Protein AF-A0A7C3Q2L7-F1 (afdb_monomer_lite)

pLDDT: mean 79.67, std 14.09, range [39.69, 94.69]

Secondary structure (DSSP, 8-state):
--HHHHHHHHHHHHHHHHHHHHHHHHHHHHHHHHHH--SSSS---TT-EEEEEEEGGG---HHHHGGGGGSTTEEEEEE-SSEEEEEE-TT--HHHHHHHHHHHH-----GGGSEEEEE--TT--

Radius of gyration: 22.54 Å; chains: 1; bounding box: 48×25×67 Å

Structure (mmCIF, N/CA/C/O backbone):
data_AF-A0A7C3Q2L7-F1
#
_entry.id   AF-A0A7C3Q2L7-F1
#
loop_
_atom_site.group_PDB
_atom_site.id
_atom_site.type_symbol
_atom_site.label_atom_id
_atom_site.label_alt_id
_atom_site.label_comp_id
_atom_site.label_asym_id
_atom_site.label_entity_id
_atom_site.label_seq_id
_atom_site.pdbx_PDB_ins_code
_atom_site.Cartn_x
_atom_site.Cartn_y
_atom_site.Cartn_z
_atom_site.occupancy
_atom_site.B_iso_or_equiv
_atom_site.auth_seq_id
_atom_site.auth_comp_id
_atom_site.auth_asym_id
_atom_site.auth_atom_id
_atom_site.pdbx_PDB_model_num
ATOM 1 N N . MET A 1 1 ? 32.842 5.913 -45.757 1.00 57.34 1 MET A N 1
ATOM 2 C CA . MET A 1 1 ? 31.372 5.914 -45.888 1.00 57.34 1 MET A CA 1
ATOM 3 C C . MET A 1 1 ? 30.868 6.771 -44.752 1.00 57.34 1 MET A C 1
ATOM 5 O O . MET A 1 1 ? 31.037 6.379 -43.604 1.00 57.34 1 MET A O 1
ATOM 9 N N . ASP A 1 2 ? 30.418 7.980 -45.066 1.00 71.44 2 ASP A N 1
ATOM 10 C CA . ASP A 1 2 ? 30.189 9.006 -44.052 1.00 71.44 2 ASP A CA 1
ATOM 11 C C . ASP A 1 2 ? 28.981 8.664 -43.181 1.00 71.44 2 ASP A C 1
ATOM 13 O O . ASP A 1 2 ? 27.977 8.131 -43.659 1.00 71.44 2 ASP A O 1
ATOM 17 N N . LEU A 1 3 ? 29.088 8.984 -41.891 1.00 67.38 3 LEU A N 1
ATOM 18 C CA . LEU A 1 3 ? 28.059 8.758 -40.869 1.00 67.38 3 LEU A CA 1
ATOM 19 C C . LEU A 1 3 ? 26.690 9.316 -41.297 1.00 67.38 3 LEU A C 1
ATOM 21 O O . LEU A 1 3 ? 25.657 8.698 -41.052 1.00 67.38 3 LEU A O 1
ATOM 25 N N . ILE A 1 4 ? 26.708 10.437 -42.019 1.00 72.81 4 ILE A N 1
ATOM 26 C CA . ILE A 1 4 ? 25.534 11.103 -42.592 1.00 72.81 4 ILE A CA 1
ATOM 27 C C . ILE A 1 4 ? 24.838 10.207 -43.627 1.00 72.81 4 ILE A C 1
ATOM 29 O O . ILE A 1 4 ? 23.626 10.026 -43.565 1.00 72.81 4 ILE A O 1
ATOM 33 N N . GLY A 1 5 ? 25.597 9.560 -44.515 1.00 71.19 5 GLY A N 1
ATOM 34 C CA . GLY A 1 5 ? 25.039 8.665 -45.535 1.00 71.19 5 GLY A CA 1
ATOM 35 C C . GLY A 1 5 ? 24.477 7.361 -44.957 1.00 71.19 5 GLY A C 1
ATOM 36 O O . GLY A 1 5 ? 23.540 6.785 -45.508 1.00 71.19 5 GLY A O 1
ATOM 37 N N . ILE A 1 6 ? 25.010 6.898 -43.820 1.00 70.25 6 ILE A N 1
ATOM 38 C CA . ILE A 1 6 ? 24.431 5.774 -43.068 1.00 70.25 6 ILE A CA 1
ATOM 39 C C . ILE A 1 6 ? 23.124 6.218 -42.402 1.00 70.25 6 ILE A C 1
ATOM 41 O O . ILE A 1 6 ? 22.120 5.511 -42.498 1.00 70.25 6 ILE A O 1
ATOM 45 N N . MET A 1 7 ? 23.108 7.399 -41.778 1.00 71.44 7 MET A N 1
ATOM 46 C CA . MET A 1 7 ? 21.902 7.939 -41.154 1.00 71.44 7 MET A CA 1
ATOM 47 C C . MET A 1 7 ? 20.780 8.171 -42.164 1.00 71.44 7 MET A C 1
ATOM 49 O O . MET A 1 7 ? 19.674 7.723 -41.903 1.00 71.44 7 MET A O 1
ATOM 53 N N . GLU A 1 8 ? 21.031 8.771 -43.328 1.00 74.75 8 GLU A N 1
ATOM 54 C CA . GLU A 1 8 ? 19.992 8.961 -44.354 1.00 74.75 8 GLU A CA 1
ATOM 55 C C . GLU A 1 8 ? 19.426 7.633 -44.865 1.00 74.75 8 GLU A C 1
ATOM 57 O O . GLU A 1 8 ? 18.210 7.473 -44.986 1.00 74.75 8 GLU A O 1
ATOM 62 N N . LYS A 1 9 ? 20.294 6.640 -45.102 1.00 78.44 9 LYS A N 1
ATOM 63 C CA . LYS A 1 9 ? 19.875 5.323 -45.597 1.00 78.44 9 LYS A CA 1
ATOM 64 C C . LYS A 1 9 ? 19.003 4.568 -44.592 1.00 78.44 9 LYS A C 1
ATOM 66 O O . LYS A 1 9 ? 18.106 3.829 -45.002 1.00 78.44 9 LYS A O 1
ATOM 71 N N . TYR A 1 10 ? 19.252 4.746 -43.292 1.00 83.12 10 TYR A N 1
ATOM 72 C CA . TYR A 1 10 ? 18.543 4.025 -42.234 1.00 83.12 10 TYR A CA 1
ATOM 73 C C . TYR A 1 10 ? 17.573 4.877 -41.403 1.00 83.12 10 TYR A C 1
ATOM 75 O O . TYR A 1 10 ? 16.885 4.332 -40.540 1.00 83.12 10 TYR A O 1
ATOM 83 N N . ALA A 1 11 ? 17.436 6.174 -41.697 1.00 81.19 11 ALA A N 1
ATOM 84 C CA . ALA A 1 11 ? 16.602 7.120 -40.949 1.00 81.19 11 ALA A CA 1
ATOM 85 C C . ALA A 1 11 ? 15.161 6.628 -40.808 1.00 81.19 11 ALA A C 1
ATOM 87 O O . ALA A 1 11 ? 14.594 6.653 -39.717 1.00 81.19 11 ALA A O 1
ATOM 88 N N . LYS A 1 12 ? 14.587 6.103 -41.897 1.00 81.94 12 LYS A N 1
ATOM 89 C CA . LYS A 1 12 ? 13.231 5.544 -41.888 1.00 81.94 12 LYS A CA 1
ATOM 90 C C . LYS A 1 12 ? 13.100 4.394 -40.886 1.00 81.94 12 LYS A C 1
ATOM 92 O O . LYS A 1 12 ? 12.157 4.381 -40.105 1.00 81.94 12 LYS A O 1
ATOM 97 N N . TYR A 1 13 ? 14.060 3.469 -40.871 1.00 86.06 13 TYR A N 1
ATOM 98 C CA . TYR A 1 13 ? 14.057 2.336 -39.943 1.00 86.06 13 TYR A CA 1
ATOM 99 C C . TYR A 1 13 ? 14.247 2.788 -38.495 1.00 86.06 13 TYR A C 1
ATOM 101 O O . TYR A 1 13 ? 13.588 2.256 -37.608 1.00 86.06 13 TYR A O 1
ATOM 109 N N . PHE A 1 14 ? 15.082 3.802 -38.257 1.00 84.00 14 PHE A N 1
ATOM 110 C CA . PHE A 1 14 ? 15.280 4.370 -36.925 1.00 84.00 14 PHE A CA 1
ATOM 111 C C . PHE A 1 14 ? 14.001 5.025 -36.387 1.00 84.00 14 PHE A C 1
ATOM 113 O O . PHE A 1 14 ? 13.609 4.782 -35.247 1.00 84.00 14 PHE A O 1
ATOM 120 N N . VAL A 1 15 ? 13.298 5.803 -37.213 1.00 86.75 15 VAL A N 1
ATOM 121 C CA . VAL A 1 15 ? 12.011 6.406 -36.836 1.00 86.75 15 VAL A CA 1
ATOM 122 C C . VAL A 1 15 ? 10.963 5.325 -36.568 1.00 86.75 15 VAL A C 1
ATOM 124 O O . VAL A 1 15 ? 10.305 5.354 -35.530 1.00 86.75 15 VAL A O 1
ATOM 127 N N . THR A 1 16 ? 10.845 4.329 -37.451 1.00 87.88 16 THR A N 1
ATOM 128 C CA . THR A 1 16 ? 9.913 3.209 -37.256 1.00 87.88 16 THR A CA 1
ATOM 129 C C . THR A 1 16 ? 10.219 2.427 -35.980 1.00 87.88 16 THR A C 1
ATOM 131 O O . THR A 1 16 ? 9.296 2.100 -35.239 1.00 87.88 16 THR A O 1
ATOM 134 N N . PHE A 1 17 ? 11.494 2.178 -35.676 1.00 88.69 17 PHE A N 1
ATOM 135 C CA . PHE A 1 17 ? 11.908 1.512 -34.444 1.00 88.69 17 PHE A CA 1
ATOM 136 C C . PHE A 1 17 ? 11.465 2.284 -33.196 1.00 88.69 17 PHE A C 1
ATOM 138 O O . PHE A 1 17 ? 10.875 1.692 -32.296 1.00 88.69 17 PHE A O 1
ATOM 145 N N . ASN A 1 18 ? 11.665 3.606 -33.164 1.00 88.12 18 ASN A N 1
ATOM 146 C CA . ASN A 1 18 ? 11.238 4.437 -32.035 1.00 88.12 18 ASN A CA 1
ATOM 147 C C . ASN A 1 18 ? 9.711 4.443 -31.855 1.00 88.12 18 ASN A C 1
ATOM 149 O O . ASN A 1 18 ? 9.231 4.353 -30.727 1.00 88.12 18 ASN A O 1
ATOM 153 N N . ILE A 1 19 ? 8.944 4.485 -32.951 1.00 92.31 19 ILE A N 1
ATOM 154 C CA . ILE A 1 19 ? 7.475 4.399 -32.901 1.00 92.31 19 ILE A CA 1
ATOM 155 C C . ILE A 1 19 ? 7.032 3.050 -32.323 1.00 92.31 19 ILE A C 1
ATOM 157 O O . ILE A 1 19 ? 6.173 3.010 -31.444 1.00 92.31 19 ILE A O 1
ATOM 161 N N . ILE A 1 20 ? 7.633 1.948 -32.784 1.00 93.81 20 ILE A N 1
ATOM 162 C CA . ILE A 1 20 ? 7.342 0.603 -32.268 1.00 93.81 20 ILE A CA 1
ATOM 163 C C . ILE A 1 20 ? 7.664 0.527 -30.774 1.00 93.81 20 ILE A C 1
ATOM 165 O O . ILE A 1 20 ? 6.852 0.018 -30.003 1.00 93.81 20 ILE A O 1
ATOM 169 N N . LEU A 1 21 ? 8.809 1.073 -30.353 1.00 93.62 21 LEU A N 1
ATOM 170 C CA . LEU A 1 21 ? 9.197 1.110 -28.946 1.00 93.62 21 LEU A CA 1
ATOM 171 C C . LEU A 1 21 ? 8.148 1.853 -28.106 1.00 93.62 21 LEU A C 1
ATOM 173 O O . LEU A 1 21 ? 7.693 1.329 -27.092 1.00 93.62 21 LEU A O 1
ATOM 177 N N . MET A 1 22 ? 7.708 3.031 -28.566 1.00 94.12 22 MET A N 1
ATOM 178 C CA . MET A 1 22 ? 6.652 3.810 -27.910 1.00 94.12 22 MET A CA 1
ATOM 179 C C . MET A 1 22 ? 5.363 3.000 -27.755 1.00 94.12 22 MET A C 1
ATOM 181 O O . MET A 1 22 ? 4.798 2.955 -26.667 1.00 94.12 22 MET A O 1
ATOM 185 N N . LEU A 1 23 ? 4.922 2.319 -28.816 1.00 94.69 23 LEU A N 1
ATOM 186 C CA . LEU A 1 23 ? 3.706 1.504 -28.787 1.00 94.69 23 LEU A CA 1
ATOM 187 C C . LEU A 1 23 ? 3.805 0.346 -27.789 1.00 94.69 23 LEU A C 1
ATOM 189 O O . LEU A 1 23 ? 2.831 0.071 -27.086 1.00 94.69 23 LEU A O 1
ATOM 193 N N . ILE A 1 24 ? 4.966 -0.309 -27.692 1.00 92.38 24 ILE A N 1
ATOM 194 C CA . ILE A 1 24 ? 5.207 -1.381 -26.716 1.00 92.38 24 ILE A CA 1
ATOM 195 C C . ILE A 1 24 ? 5.109 -0.828 -25.292 1.00 92.38 24 ILE A C 1
ATOM 197 O O . ILE A 1 24 ? 4.373 -1.384 -24.475 1.00 92.38 24 ILE A O 1
ATOM 201 N N . PHE A 1 25 ? 5.784 0.288 -25.004 1.00 86.94 25 PHE A N 1
ATOM 202 C CA . PHE A 1 25 ? 5.731 0.921 -23.685 1.00 86.94 25 PHE A CA 1
ATOM 203 C C . PHE A 1 25 ? 4.312 1.365 -23.317 1.00 86.94 25 PHE A C 1
ATOM 205 O O . PHE A 1 25 ? 3.833 1.040 -22.232 1.00 86.94 25 PHE A O 1
ATOM 212 N N . SER A 1 26 ? 3.597 2.040 -24.219 1.00 87.81 26 SER A N 1
ATOM 213 C CA . SER A 1 26 ? 2.210 2.449 -23.976 1.00 87.81 26 SER A CA 1
ATOM 214 C C . SER A 1 26 ? 1.288 1.251 -23.746 1.00 87.81 26 SER A C 1
ATOM 216 O O . SER A 1 26 ? 0.469 1.278 -22.831 1.00 87.81 26 SER A O 1
ATOM 218 N N . SER A 1 27 ? 1.445 0.176 -24.523 1.00 86.56 27 SER A N 1
ATOM 219 C CA . SER A 1 27 ? 0.645 -1.045 -24.360 1.00 86.56 27 SER A CA 1
ATOM 220 C C . SER A 1 27 ? 0.920 -1.728 -23.024 1.00 86.56 27 SER A C 1
ATOM 222 O O . SER A 1 27 ? -0.016 -2.169 -22.362 1.00 86.56 27 SER A O 1
ATOM 224 N N . PHE A 1 28 ? 2.182 -1.773 -22.590 1.00 84.69 28 PHE A N 1
ATOM 225 C CA . PHE A 1 28 ? 2.556 -2.290 -21.276 1.00 84.69 28 PHE A CA 1
ATOM 226 C C . PHE A 1 28 ? 1.921 -1.475 -20.144 1.00 84.69 28 PHE A C 1
ATOM 228 O O . PHE A 1 28 ? 1.354 -2.052 -19.217 1.00 84.69 28 PHE A O 1
ATOM 235 N N . LEU A 1 29 ? 1.946 -0.142 -20.245 1.00 78.75 29 LEU A N 1
ATOM 236 C CA . LEU A 1 29 ? 1.306 0.740 -19.267 1.00 78.75 29 LEU A CA 1
ATOM 237 C C . LEU A 1 29 ? -0.214 0.542 -19.219 1.00 78.75 29 LEU A C 1
ATOM 239 O O . LEU A 1 29 ? -0.784 0.451 -18.134 1.00 78.75 29 LEU A O 1
ATOM 243 N N . ILE A 1 30 ? -0.870 0.413 -20.377 1.00 81.94 30 ILE A N 1
ATOM 244 C CA . ILE A 1 30 ? -2.311 0.134 -20.458 1.00 81.94 30 ILE A CA 1
ATOM 245 C C . ILE A 1 30 ? -2.628 -1.242 -19.860 1.00 81.94 30 ILE A C 1
ATOM 247 O O . ILE A 1 30 ? -3.532 -1.352 -19.036 1.00 81.94 30 ILE A O 1
ATOM 251 N N . TYR A 1 31 ? -1.871 -2.281 -20.219 1.00 78.06 31 TYR A N 1
ATOM 252 C CA . TYR A 1 31 ? -2.022 -3.628 -19.663 1.00 78.06 31 TYR A CA 1
ATOM 253 C C . TYR A 1 31 ? -1.882 -3.624 -18.139 1.00 78.06 31 TYR A C 1
ATOM 255 O O . TYR A 1 31 ? -2.680 -4.244 -17.436 1.00 78.06 31 TYR A O 1
ATOM 263 N N . LYS A 1 32 ? -0.884 -2.905 -17.616 1.00 68.06 32 LYS A N 1
ATOM 264 C CA . LYS A 1 32 ? -0.685 -2.756 -16.174 1.00 68.06 32 LYS A CA 1
ATOM 265 C C . LYS A 1 32 ? -1.864 -2.039 -15.516 1.00 68.06 32 LYS A C 1
ATOM 267 O O . LYS A 1 32 ? -2.381 -2.548 -14.526 1.00 68.06 32 LY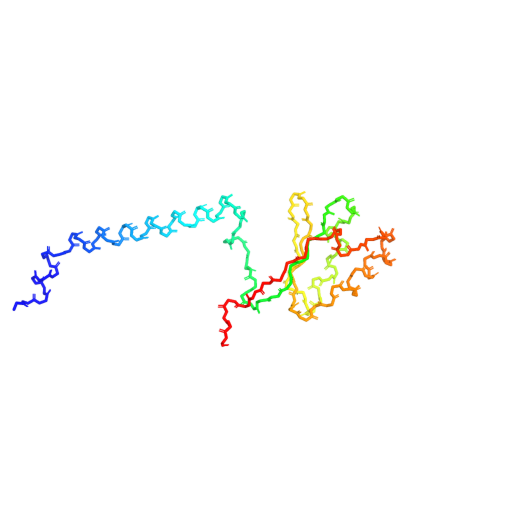S A O 1
ATOM 272 N N . LYS A 1 33 ? -2.343 -0.944 -16.114 1.00 63.53 33 LYS A N 1
ATOM 273 C CA . LYS A 1 33 ? -3.525 -0.205 -15.646 1.00 63.53 33 LYS A CA 1
ATOM 274 C C . LYS A 1 33 ? -4.778 -1.084 -15.592 1.00 63.53 33 LYS A C 1
ATOM 276 O O . LYS A 1 33 ? -5.500 -1.039 -14.606 1.00 63.53 33 LYS A O 1
ATOM 281 N N . VAL A 1 34 ? -5.030 -1.885 -16.628 1.00 70.88 34 VAL A N 1
ATOM 282 C CA . VAL A 1 34 ? -6.227 -2.738 -16.713 1.00 70.88 34 VAL A CA 1
ATOM 283 C C . VAL A 1 34 ? -6.171 -3.906 -15.725 1.00 70.88 34 VAL A C 1
ATOM 285 O O . VAL A 1 34 ? -7.174 -4.197 -15.087 1.00 70.88 34 VAL A O 1
ATOM 288 N N . ASN A 1 35 ? -5.021 -4.572 -15.581 1.00 58.81 35 ASN A N 1
ATOM 289 C CA . ASN A 1 35 ? -4.934 -5.799 -14.779 1.00 58.81 35 ASN A CA 1
ATOM 290 C C . ASN A 1 35 ? -4.670 -5.571 -13.292 1.00 58.81 35 ASN A C 1
ATOM 292 O O . ASN A 1 35 ? -5.105 -6.372 -12.474 1.00 58.81 35 ASN A O 1
ATOM 296 N N . TYR A 1 36 ? -3.925 -4.521 -12.946 1.00 52.22 36 TYR A N 1
ATOM 297 C CA . TYR A 1 36 ? -3.494 -4.268 -11.567 1.00 52.22 36 TYR A CA 1
ATOM 298 C C . TYR A 1 36 ? -4.114 -2.998 -10.981 1.00 52.22 36 TYR A C 1
ATOM 300 O O . TYR A 1 36 ? -3.794 -2.615 -9.863 1.00 52.22 36 TYR A O 1
ATOM 308 N N . GLY A 1 37 ? -4.990 -2.326 -11.730 1.00 46.19 37 GLY A N 1
ATOM 309 C CA . GLY A 1 37 ? -5.749 -1.178 -11.252 1.00 46.19 37 GLY A CA 1
ATOM 310 C C . GLY A 1 37 ? -4.971 0.129 -11.072 1.00 46.19 37 GLY A C 1
ATOM 311 O O . GLY A 1 37 ? -5.637 1.152 -11.014 1.00 46.19 37 GLY A O 1
ATOM 312 N N . TYR A 1 38 ? -3.627 0.178 -11.024 1.00 52.31 38 TYR A N 1
ATOM 313 C CA . TYR A 1 38 ? -2.908 1.429 -10.688 1.00 52.31 38 TYR A CA 1
ATOM 314 C C . TYR A 1 38 ? -1.456 1.550 -11.205 1.00 52.31 38 TYR A C 1
ATOM 316 O O . TYR A 1 38 ? -0.866 0.546 -11.601 1.00 52.31 38 TYR A O 1
ATOM 324 N N . ILE A 1 39 ? -0.920 2.799 -11.225 1.00 46.41 39 ILE A N 1
ATOM 325 C CA . ILE A 1 39 ? 0.413 3.240 -10.693 1.00 46.41 39 ILE A CA 1
ATOM 326 C C . ILE A 1 39 ? 0.734 4.742 -10.980 1.00 46.41 39 ILE A C 1
ATOM 328 O O . ILE A 1 39 ? 1.529 5.325 -10.258 1.00 46.41 39 ILE A O 1
ATOM 332 N N . PHE A 1 40 ? 0.122 5.437 -11.953 1.00 44.50 40 PHE A N 1
ATOM 333 C CA . PHE A 1 40 ? 0.511 6.841 -12.265 1.00 44.50 40 PHE A CA 1
ATOM 334 C C . PHE A 1 40 ? -0.231 7.958 -11.505 1.00 44.50 40 PHE A C 1
ATOM 336 O O . PHE A 1 40 ? 0.071 9.126 -11.732 1.00 44.50 40 PHE A O 1
ATOM 343 N N . GLU A 1 41 ? -1.196 7.646 -10.634 1.00 39.69 41 GLU A N 1
ATOM 344 C CA . GLU A 1 41 ? -2.017 8.686 -9.979 1.00 39.69 41 GLU A CA 1
ATOM 345 C C . GLU A 1 41 ? -1.667 8.985 -8.517 1.00 39.69 41 GLU A C 1
ATOM 347 O O . GLU A 1 41 ? -2.182 9.952 -7.961 1.00 39.69 41 GLU A O 1
ATOM 352 N N . LYS A 1 42 ? -0.764 8.230 -7.890 1.00 42.34 42 LYS A N 1
ATOM 353 C CA . LYS A 1 42 ? -0.160 8.636 -6.617 1.00 42.34 42 LYS A CA 1
ATOM 354 C C . LYS A 1 42 ? 1.122 7.847 -6.404 1.00 42.34 42 LYS A C 1
ATOM 356 O O . LYS A 1 42 ? 1.131 6.651 -6.682 1.00 42.34 42 LYS A O 1
ATOM 361 N N . ASP A 1 43 ? 2.173 8.537 -5.972 1.00 43.12 43 ASP A N 1
ATOM 362 C CA . ASP A 1 43 ? 3.497 7.982 -5.699 1.00 43.12 43 ASP A CA 1
ATOM 363 C C . ASP A 1 43 ? 3.383 6.727 -4.825 1.00 43.12 43 ASP A C 1
ATOM 365 O O . ASP A 1 43 ? 3.220 6.825 -3.611 1.00 43.12 43 ASP A O 1
ATOM 369 N N . VAL A 1 44 ? 3.466 5.542 -5.436 1.00 45.88 44 VAL A N 1
ATOM 370 C CA . VAL A 1 44 ? 3.843 4.341 -4.691 1.00 45.88 44 VAL A CA 1
ATOM 371 C C . VAL A 1 44 ? 5.236 4.647 -4.167 1.00 45.88 44 VAL A C 1
ATOM 373 O O . VAL A 1 44 ? 6.147 4.873 -4.969 1.00 45.88 44 VAL A O 1
ATOM 376 N N . SER A 1 45 ? 5.376 4.737 -2.844 1.00 51.97 45 SER A N 1
ATOM 377 C CA . SER A 1 45 ? 6.650 5.054 -2.207 1.00 51.97 45 SER A CA 1
ATOM 378 C C . SER A 1 45 ? 7.747 4.150 -2.778 1.00 51.97 45 SER A C 1
ATOM 380 O O . SER A 1 45 ? 7.729 2.930 -2.613 1.00 51.97 45 SER A O 1
ATOM 382 N N . LEU A 1 46 ? 8.709 4.760 -3.479 1.00 55.22 46 LEU A N 1
ATOM 383 C CA . LEU A 1 46 ? 9.867 4.082 -4.079 1.00 55.22 46 LEU A CA 1
ATOM 384 C C . LEU A 1 46 ? 10.802 3.481 -3.012 1.00 55.22 46 LEU A C 1
ATOM 386 O O . LEU A 1 46 ? 11.767 2.794 -3.355 1.00 55.22 46 LEU A O 1
ATOM 390 N N . GLU A 1 47 ? 10.518 3.758 -1.738 1.00 61.88 47 GLU A N 1
ATOM 391 C CA . GLU A 1 47 ? 11.295 3.367 -0.565 1.00 61.88 47 GLU A CA 1
ATOM 392 C C . GLU A 1 47 ? 11.057 1.915 -0.126 1.00 61.88 47 GLU A C 1
ATOM 394 O O . GLU A 1 47 ? 11.833 1.411 0.681 1.00 61.88 47 GLU A O 1
ATOM 399 N N . GLY A 1 48 ? 10.055 1.223 -0.684 1.00 69.69 48 GLY A N 1
ATOM 400 C CA . GLY A 1 48 ? 9.638 -0.096 -0.191 1.00 69.69 48 GLY A CA 1
ATOM 401 C C . GLY A 1 48 ? 8.784 0.016 1.074 1.00 69.69 48 GLY A C 1
ATOM 402 O O . GLY A 1 48 ? 8.666 1.096 1.655 1.00 69.69 48 GLY A O 1
ATOM 403 N N . GLY A 1 49 ? 8.137 -1.073 1.491 1.00 85.06 49 GLY A N 1
ATOM 404 C CA . GLY A 1 49 ? 7.321 -1.058 2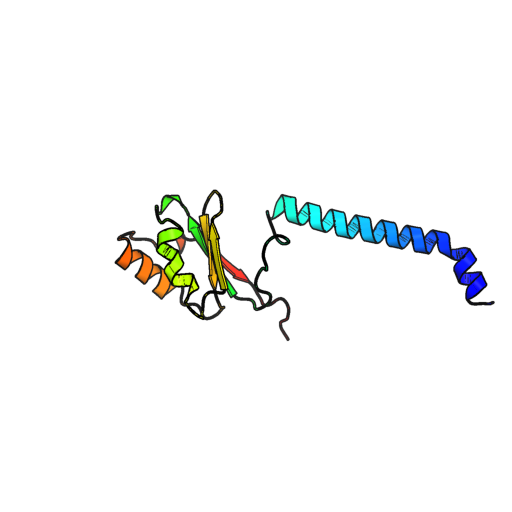.702 1.00 85.06 49 GLY A CA 1
ATOM 405 C C . GLY A 1 49 ? 6.200 -2.087 2.762 1.00 85.06 49 GLY A C 1
ATOM 406 O O . GLY A 1 49 ? 6.240 -3.143 2.127 1.00 85.06 49 GLY A O 1
ATOM 407 N N . ILE A 1 50 ? 5.194 -1.765 3.575 1.00 87.12 50 ILE A N 1
ATOM 408 C CA . ILE A 1 50 ? 4.019 -2.596 3.827 1.00 87.12 50 ILE A CA 1
ATOM 409 C C . ILE A 1 50 ? 2.767 -1.819 3.427 1.00 87.12 50 ILE A C 1
ATOM 411 O O . ILE A 1 50 ? 2.554 -0.679 3.838 1.00 87.12 50 ILE A O 1
ATOM 415 N N . LEU A 1 51 ? 1.919 -2.458 2.629 1.00 87.94 51 LEU A N 1
ATOM 416 C CA . LEU A 1 51 ? 0.578 -2.009 2.299 1.00 87.94 51 LEU A CA 1
ATOM 417 C C . LEU A 1 51 ? -0.417 -2.804 3.145 1.00 87.94 51 LEU A C 1
ATOM 419 O O . LEU A 1 51 ? -0.474 -4.031 3.047 1.00 87.94 51 LEU A O 1
ATOM 423 N N . ILE A 1 52 ? -1.216 -2.105 3.947 1.00 90.19 52 ILE A N 1
ATOM 424 C CA . ILE A 1 52 ? -2.276 -2.690 4.772 1.00 90.19 52 ILE A CA 1
ATOM 425 C C . ILE A 1 52 ? -3.621 -2.159 4.281 1.00 90.19 52 ILE A C 1
ATOM 427 O O . ILE A 1 52 ? -3.936 -0.982 4.433 1.00 90.19 52 ILE A O 1
ATOM 431 N N . GLY A 1 53 ? -4.431 -3.026 3.688 1.00 90.12 53 GLY A N 1
ATOM 432 C CA . GLY A 1 53 ? -5.807 -2.748 3.303 1.00 90.12 53 GLY A CA 1
ATOM 433 C C . GLY A 1 53 ? -6.779 -3.186 4.392 1.00 90.12 53 GLY A C 1
ATOM 434 O O . GLY A 1 53 ? -6.790 -4.348 4.789 1.00 90.12 53 GLY A O 1
ATOM 435 N N . ILE A 1 54 ? -7.625 -2.261 4.833 1.00 91.38 54 ILE A N 1
ATOM 436 C CA . ILE A 1 54 ? -8.751 -2.471 5.740 1.00 91.38 54 ILE A CA 1
ATOM 437 C C . ILE A 1 54 ? -10.024 -2.516 4.891 1.00 91.38 54 ILE A C 1
ATOM 439 O O . ILE A 1 54 ? -10.462 -1.478 4.380 1.00 91.38 54 ILE A O 1
ATOM 443 N N . PRO A 1 55 ? -10.636 -3.694 4.711 1.00 89.31 55 PRO A N 1
ATOM 444 C CA . PRO A 1 55 ? -11.918 -3.820 4.034 1.00 89.31 55 PRO A CA 1
ATOM 445 C C . PRO A 1 55 ? -13.012 -2.941 4.662 1.00 89.31 55 PRO A C 1
ATOM 447 O O . PRO A 1 55 ? -13.149 -2.862 5.883 1.00 89.31 55 PRO A O 1
ATOM 450 N N . LYS A 1 56 ? -13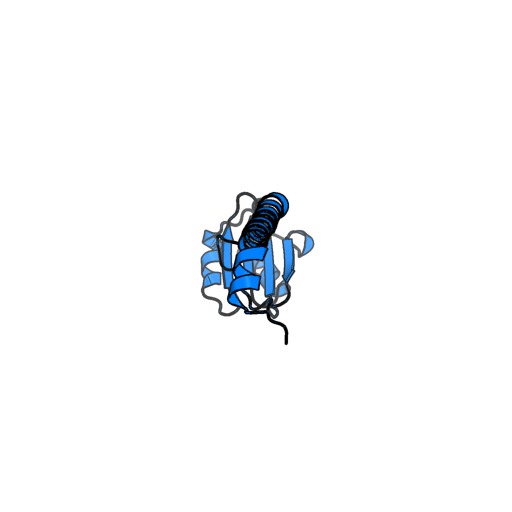.854 -2.302 3.838 1.00 87.12 56 LYS A N 1
ATOM 451 C CA . LYS A 1 56 ? -14.927 -1.418 4.344 1.00 87.12 56 LYS A CA 1
ATOM 452 C C . LYS A 1 56 ? -16.001 -2.132 5.167 1.00 87.12 56 LYS A C 1
ATOM 454 O O . LYS A 1 56 ? -16.712 -1.481 5.927 1.00 87.12 56 LYS A O 1
ATOM 459 N N . ASN A 1 57 ? -16.124 -3.455 5.050 1.00 87.19 57 ASN A N 1
ATOM 460 C CA . ASN A 1 57 ? -17.036 -4.248 5.883 1.00 87.19 57 ASN A CA 1
ATOM 461 C C . ASN A 1 57 ? -16.630 -4.263 7.373 1.00 87.19 57 ASN A C 1
ATOM 463 O O . ASN A 1 57 ? -17.476 -4.558 8.211 1.00 87.19 57 ASN A O 1
ATOM 467 N N . ILE A 1 58 ? -15.393 -3.872 7.704 1.00 87.06 58 ILE A N 1
ATOM 468 C CA . ILE A 1 58 ? -14.912 -3.655 9.078 1.00 87.06 58 ILE A CA 1
ATOM 469 C C . ILE A 1 58 ? -15.505 -2.357 9.675 1.00 87.06 58 ILE A C 1
ATOM 471 O O . ILE A 1 58 ? -15.405 -2.101 10.871 1.00 87.06 58 ILE A O 1
ATOM 475 N N . ASN A 1 59 ? -16.214 -1.558 8.865 1.00 85.75 59 ASN A N 1
ATOM 476 C CA . ASN A 1 59 ? -16.992 -0.389 9.286 1.00 85.75 59 ASN A CA 1
ATOM 477 C C . ASN A 1 59 ? -16.151 0.739 9.923 1.00 85.75 59 ASN A C 1
ATOM 479 O O . ASN A 1 59 ? -16.669 1.566 10.672 1.00 85.75 59 ASN A O 1
ATOM 483 N N . ILE A 1 60 ? -14.859 0.788 9.587 1.00 88.00 60 ILE A N 1
ATOM 484 C CA . ILE A 1 60 ? -13.952 1.904 9.880 1.00 88.00 60 ILE A CA 1
ATOM 485 C C . ILE A 1 60 ? -14.026 2.895 8.723 1.00 88.00 60 ILE A C 1
ATOM 487 O O . ILE A 1 60 ? -14.023 2.491 7.559 1.00 88.00 60 ILE A O 1
ATOM 491 N N . ARG A 1 61 ? -14.069 4.196 9.022 1.00 89.19 61 ARG A N 1
ATOM 492 C CA . ARG A 1 61 ? -13.990 5.247 8.003 1.00 89.19 61 ARG A CA 1
ATOM 493 C C . ARG A 1 61 ? -12.579 5.805 7.938 1.00 89.19 61 ARG A C 1
ATOM 495 O O . ARG A 1 61 ? -11.882 5.895 8.946 1.00 89.19 61 ARG A O 1
ATOM 502 N N . ILE A 1 62 ? -12.177 6.288 6.763 1.00 88.19 62 ILE A N 1
ATOM 503 C CA . ILE A 1 62 ? -10.869 6.937 6.593 1.00 88.19 62 ILE A CA 1
ATOM 504 C C . ILE A 1 62 ? -10.692 8.133 7.543 1.00 88.19 62 ILE A C 1
ATOM 506 O O . ILE A 1 62 ? -9.595 8.374 8.037 1.00 88.19 62 ILE A O 1
ATOM 510 N N . SER A 1 63 ? -11.780 8.842 7.874 1.00 88.88 63 SER A N 1
ATOM 511 C CA . SER A 1 63 ? -11.781 9.933 8.858 1.00 88.88 63 SER A CA 1
ATOM 512 C C . SER A 1 63 ? -11.237 9.520 10.222 1.00 88.88 63 SER A C 1
ATOM 514 O O . SER A 1 63 ? -10.612 10.336 10.893 1.00 88.88 63 SER A O 1
ATOM 516 N N . ASP A 1 64 ? -11.448 8.266 10.612 1.00 86.81 64 ASP A N 1
ATOM 517 C CA . ASP A 1 64 ? -11.086 7.749 11.930 1.00 86.81 64 ASP A CA 1
ATOM 518 C C . ASP A 1 64 ? -9.587 7.397 11.994 1.00 86.81 64 ASP A C 1
ATOM 520 O O . ASP A 1 64 ? -8.976 7.351 13.068 1.00 86.81 64 ASP A O 1
ATOM 524 N N . LEU A 1 65 ? -8.987 7.201 10.816 1.00 87.75 65 LEU A N 1
ATOM 525 C CA . LEU A 1 65 ? -7.587 6.854 10.603 1.00 87.75 65 LEU A CA 1
ATOM 526 C C . LEU A 1 65 ? -6.729 8.051 10.180 1.00 87.75 65 LEU A C 1
ATOM 528 O O . LEU A 1 65 ? -5.512 7.941 10.223 1.00 87.75 65 LEU A O 1
ATOM 532 N N . LYS A 1 66 ? -7.316 9.214 9.862 1.00 86.25 66 LYS A N 1
ATOM 533 C CA . LYS A 1 66 ? -6.566 10.431 9.483 1.00 86.25 66 LYS A CA 1
ATOM 534 C C . LYS A 1 66 ? -5.494 10.845 10.489 1.00 86.25 66 LYS A C 1
ATOM 536 O O . LYS A 1 66 ? -4.479 11.406 10.108 1.00 86.25 66 LYS A O 1
ATOM 541 N N . ALA A 1 67 ? -5.697 10.563 11.775 1.00 83.38 67 ALA A N 1
ATOM 542 C CA . ALA A 1 67 ? -4.696 10.852 12.802 1.00 83.38 67 ALA A CA 1
ATOM 543 C C . ALA A 1 67 ? -3.380 10.074 12.602 1.00 83.38 67 ALA A C 1
ATOM 545 O O . ALA A 1 67 ? -2.345 10.494 13.107 1.00 83.38 67 ALA A O 1
ATOM 546 N N . LEU A 1 68 ? -3.421 8.960 11.871 1.00 83.62 68 LEU A N 1
ATOM 547 C CA . LEU A 1 68 ? -2.261 8.132 11.569 1.00 83.62 68 LEU A CA 1
ATOM 548 C C . LEU A 1 68 ? -1.390 8.726 10.449 1.00 83.62 68 LEU A C 1
ATOM 550 O O . LEU A 1 68 ? -0.215 8.400 10.376 1.00 83.62 68 LEU A O 1
ATOM 554 N N . GLU A 1 69 ? -1.904 9.656 9.633 1.00 76.62 69 GLU A N 1
ATOM 555 C CA . GLU A 1 69 ? -1.094 10.374 8.627 1.00 76.62 69 GLU A CA 1
ATOM 556 C C . GLU A 1 69 ? 0.009 11.243 9.259 1.00 76.62 69 GLU A C 1
ATOM 558 O O . GLU A 1 69 ? 0.939 11.658 8.576 1.00 76.62 69 GLU A O 1
ATOM 563 N N . PHE A 1 70 ? -0.087 11.531 10.561 1.00 78.94 70 PHE A N 1
ATOM 564 C CA . PHE A 1 70 ? 0.942 12.258 11.308 1.00 78.94 70 PHE A CA 1
ATOM 565 C C . PHE A 1 70 ? 2.040 11.345 11.871 1.00 78.94 70 PHE A C 1
ATOM 567 O O . PHE A 1 70 ? 2.989 11.841 12.482 1.00 78.94 70 PHE A O 1
ATOM 574 N N . ASP A 1 71 ? 1.914 10.027 11.714 1.00 82.38 71 ASP A N 1
ATOM 575 C CA . ASP A 1 71 ? 2.931 9.075 12.138 1.00 82.38 71 ASP A CA 1
ATOM 576 C C . ASP A 1 71 ? 4.063 9.014 11.103 1.00 82.38 71 ASP A C 1
ATOM 578 O O . ASP A 1 71 ? 3.839 8.805 9.914 1.00 82.38 71 ASP A O 1
ATOM 582 N N . ASN A 1 72 ? 5.307 9.140 11.565 1.00 82.06 72 ASN A N 1
ATOM 583 C CA . ASN A 1 72 ? 6.493 9.089 10.706 1.00 82.06 72 ASN A CA 1
ATOM 584 C C . ASN A 1 72 ? 6.735 7.710 10.063 1.00 82.06 72 ASN A C 1
ATOM 586 O O . ASN A 1 72 ? 7.637 7.578 9.229 1.00 82.06 72 ASN A O 1
ATOM 590 N N . SER A 1 73 ? 6.019 6.674 10.501 1.00 84.81 73 SER A N 1
ATOM 591 C CA . SER A 1 73 ? 6.053 5.329 9.923 1.00 84.81 73 SER A CA 1
ATOM 592 C C . SER A 1 73 ? 5.051 5.132 8.785 1.00 84.81 73 SER A C 1
ATOM 594 O O . SER A 1 73 ? 5.114 4.113 8.100 1.00 84.81 73 SER A O 1
ATOM 596 N N . ILE A 1 74 ? 4.168 6.106 8.550 1.00 84.44 74 ILE A N 1
ATOM 597 C CA . ILE A 1 74 ? 3.119 6.040 7.540 1.00 84.44 74 ILE A CA 1
ATOM 598 C C . ILE A 1 74 ? 3.477 6.960 6.380 1.00 84.44 74 ILE A C 1
ATOM 600 O O . ILE A 1 74 ? 3.718 8.152 6.541 1.00 84.44 74 ILE A O 1
ATOM 604 N N . TYR A 1 75 ? 3.501 6.379 5.189 1.00 82.38 75 TYR A N 1
ATOM 605 C CA . TYR A 1 75 ? 3.704 7.097 3.942 1.00 82.38 75 TYR A CA 1
ATOM 606 C C . TYR A 1 75 ? 2.418 7.744 3.454 1.00 82.38 75 TYR A C 1
ATOM 608 O O . TYR A 1 75 ? 2.433 8.872 2.962 1.00 82.38 75 TYR A O 1
ATOM 616 N N . ASN A 1 76 ? 1.302 7.020 3.550 1.00 84.44 76 ASN A N 1
ATOM 617 C CA . ASN A 1 76 ? 0.055 7.459 2.948 1.00 84.44 76 ASN A CA 1
ATOM 618 C C . ASN A 1 76 ? -1.151 6.753 3.558 1.00 84.44 76 ASN A C 1
ATOM 620 O O . ASN A 1 76 ? -1.081 5.589 3.954 1.00 84.44 76 ASN A O 1
ATOM 624 N N . LEU A 1 77 ? -2.285 7.444 3.522 1.00 88.12 77 LEU A N 1
ATOM 625 C CA . LEU A 1 77 ? -3.595 6.887 3.812 1.00 88.12 77 LEU A CA 1
ATOM 626 C C . LEU A 1 77 ? -4.545 7.275 2.675 1.00 88.12 77 LEU A C 1
ATOM 628 O O . LEU A 1 77 ? -4.651 8.442 2.293 1.00 88.12 77 LEU A O 1
ATOM 632 N N . TYR A 1 78 ? -5.236 6.299 2.097 1.00 86.69 78 TYR A N 1
ATOM 633 C CA . TYR A 1 78 ? -6.203 6.552 1.030 1.00 86.69 78 TYR A CA 1
ATOM 634 C C . TYR A 1 78 ? -7.319 5.519 1.021 1.00 86.69 78 TYR A C 1
ATOM 636 O O . TYR A 1 78 ? -7.229 4.456 1.621 1.00 86.69 78 TYR A O 1
ATOM 644 N N . GLU A 1 79 ? -8.413 5.848 0.346 1.00 85.62 79 GLU A N 1
ATOM 645 C CA . GLU A 1 79 ? -9.609 5.019 0.290 1.00 85.62 79 GLU A CA 1
ATOM 646 C C . GLU A 1 79 ? -9.944 4.690 -1.165 1.00 85.62 79 GLU A C 1
ATOM 648 O O . GLU A 1 79 ? -9.902 5.552 -2.041 1.00 85.62 79 GLU A O 1
ATOM 653 N N . THR A 1 80 ? -10.292 3.430 -1.408 1.00 84.75 80 THR A N 1
ATOM 654 C CA . THR A 1 80 ? -10.871 2.945 -2.667 1.00 84.75 80 THR A CA 1
ATOM 655 C C . THR A 1 80 ? -12.349 2.617 -2.461 1.00 84.75 80 THR A C 1
ATOM 657 O O . THR A 1 80 ? -12.901 2.806 -1.376 1.00 84.75 80 THR A O 1
ATOM 660 N N . GLU A 1 81 ? -13.027 2.088 -3.478 1.00 82.19 81 GLU A N 1
ATOM 661 C CA . GLU A 1 81 ? -14.412 1.625 -3.327 1.00 82.19 81 GLU A CA 1
ATOM 662 C C . GLU A 1 81 ? -14.549 0.520 -2.264 1.00 82.19 81 GLU A C 1
ATOM 664 O O . GLU A 1 81 ? -15.520 0.524 -1.509 1.00 82.19 81 GLU A O 1
ATOM 669 N N . ASN A 1 82 ? -13.550 -0.362 -2.134 1.00 83.94 82 ASN A N 1
ATOM 670 C CA . ASN A 1 82 ? -13.664 -1.606 -1.360 1.00 83.94 82 ASN A CA 1
ATOM 671 C C . ASN A 1 82 ? -12.871 -1.616 -0.045 1.00 83.94 82 ASN A C 1
ATOM 673 O O . ASN A 1 82 ? -13.236 -2.336 0.887 1.00 83.94 82 ASN A O 1
ATOM 677 N N . ALA A 1 83 ? -11.798 -0.829 0.048 1.00 86.69 83 ALA A N 1
ATOM 678 C CA . ALA A 1 83 ? -10.900 -0.835 1.200 1.00 86.69 83 ALA A CA 1
ATOM 679 C C . ALA A 1 83 ? -10.260 0.535 1.448 1.00 86.69 83 ALA A C 1
ATOM 681 O O . ALA A 1 83 ? -10.112 1.346 0.528 1.00 86.69 83 ALA A O 1
ATOM 682 N N . ILE A 1 84 ? -9.854 0.759 2.695 1.00 89.62 84 ILE A N 1
ATOM 683 C CA . ILE A 1 84 ? -8.959 1.843 3.099 1.00 89.62 84 ILE A CA 1
ATOM 684 C C . ILE A 1 84 ? -7.547 1.269 3.138 1.00 89.62 84 ILE A C 1
ATOM 686 O O . ILE A 1 84 ? -7.322 0.258 3.791 1.00 89.62 84 ILE A O 1
ATOM 690 N N . TYR A 1 85 ? -6.609 1.896 2.447 1.00 89.19 85 TYR A N 1
ATOM 691 C CA . TYR A 1 85 ? -5.221 1.470 2.377 1.00 89.19 85 TYR A CA 1
ATOM 692 C C . TYR A 1 85 ? -4.329 2.382 3.207 1.00 89.19 85 TYR A C 1
ATOM 694 O O . TYR A 1 85 ? -4.435 3.609 3.143 1.00 89.19 85 TYR A O 1
ATOM 702 N N . LEU A 1 86 ? -3.438 1.746 3.957 1.00 89.94 86 LEU A N 1
ATOM 703 C CA . LEU A 1 86 ? -2.358 2.355 4.705 1.00 89.94 86 LEU A CA 1
ATOM 704 C C . LEU A 1 86 ? -1.033 1.889 4.101 1.00 89.94 86 LEU A C 1
ATOM 706 O O . LEU A 1 86 ? -0.721 0.699 4.131 1.00 89.94 86 LEU A O 1
ATOM 710 N N . GLU A 1 87 ? -0.266 2.822 3.553 1.00 88.06 87 GLU A N 1
ATOM 711 C CA . GLU A 1 87 ? 1.110 2.581 3.122 1.00 88.06 87 GLU A CA 1
ATOM 712 C C . GLU A 1 87 ? 2.044 2.977 4.256 1.00 88.06 87 GLU A C 1
ATOM 714 O O . GLU A 1 87 ? 1.997 4.114 4.728 1.00 88.06 87 GLU A O 1
ATOM 719 N N . ALA A 1 88 ? 2.884 2.047 4.695 1.00 88.38 88 ALA A N 1
ATOM 720 C CA . ALA A 1 88 ? 3.781 2.230 5.823 1.00 88.38 88 ALA A CA 1
ATOM 721 C C . ALA A 1 88 ? 5.179 1.671 5.532 1.00 88.38 88 ALA A C 1
ATOM 723 O O . ALA A 1 88 ? 5.386 0.928 4.570 1.00 88.38 88 ALA A O 1
ATOM 724 N N . LYS A 1 89 ? 6.141 2.045 6.376 1.00 88.19 89 LYS A N 1
ATOM 725 C CA . LYS A 1 89 ? 7.526 1.562 6.320 1.00 88.19 89 LYS A CA 1
ATOM 726 C C . LYS A 1 89 ? 7.617 0.050 6.520 1.00 88.19 89 LYS A C 1
ATOM 728 O O . LYS A 1 89 ? 6.736 -0.567 7.110 1.00 88.19 89 LYS A O 1
ATOM 733 N N . GLU A 1 90 ? 8.716 -0.540 6.059 1.00 85.00 90 GLU A N 1
ATOM 734 C CA . GLU A 1 90 ? 8.984 -1.979 6.192 1.00 85.00 90 GLU A CA 1
ATOM 735 C C . GLU A 1 90 ? 9.030 -2.449 7.659 1.00 85.00 90 GLU A C 1
ATOM 737 O O . GLU A 1 90 ? 8.646 -3.573 7.966 1.00 85.00 90 GLU A O 1
ATOM 742 N N . ASP A 1 91 ? 9.437 -1.577 8.585 1.00 84.38 91 ASP A N 1
ATOM 743 C CA . ASP A 1 91 ? 9.480 -1.848 10.025 1.00 84.38 91 ASP A CA 1
ATOM 744 C C . ASP A 1 91 ? 8.154 -1.557 10.753 1.00 84.38 91 ASP A C 1
ATOM 746 O O . ASP A 1 91 ? 8.085 -1.633 11.985 1.00 84.38 91 ASP A O 1
ATOM 750 N N . PHE A 1 92 ? 7.083 -1.240 10.016 1.00 87.56 92 PHE A N 1
ATOM 751 C CA . PHE A 1 92 ? 5.777 -0.970 10.601 1.00 87.56 92 PHE A CA 1
ATOM 752 C C . PHE A 1 92 ? 5.216 -2.208 11.310 1.00 87.56 92 PHE A C 1
ATOM 754 O O . PHE A 1 92 ? 5.036 -3.281 10.730 1.00 87.56 92 PHE A O 1
ATOM 761 N N . ASN A 1 93 ? 4.888 -2.052 12.592 1.00 89.50 93 ASN A N 1
ATOM 762 C CA . ASN A 1 93 ? 4.396 -3.152 13.409 1.00 89.50 93 ASN A CA 1
ATOM 763 C C . ASN A 1 93 ? 2.894 -3.395 13.173 1.00 89.50 93 ASN A C 1
ATOM 765 O O . ASN A 1 93 ? 2.033 -2.823 13.848 1.00 89.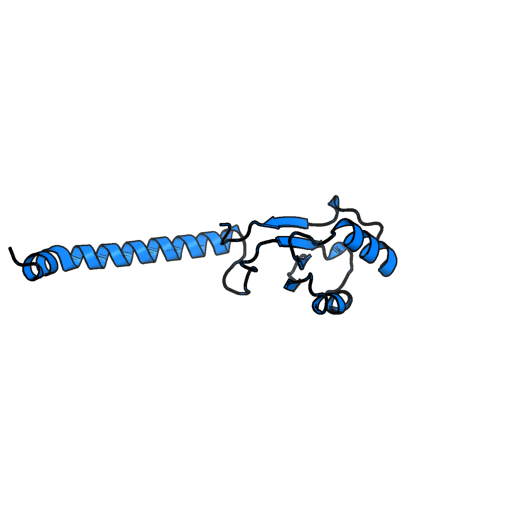50 93 ASN A O 1
ATOM 769 N N . VAL A 1 94 ? 2.597 -4.290 12.228 1.00 88.44 94 VAL A N 1
ATOM 770 C CA . VAL A 1 94 ? 1.234 -4.712 11.867 1.00 88.44 94 VAL A CA 1
ATOM 771 C C . VAL A 1 94 ? 0.457 -5.255 13.073 1.00 88.44 94 VAL A C 1
ATOM 773 O O . VAL A 1 94 ? -0.710 -4.916 13.259 1.00 88.44 94 VAL A O 1
ATOM 776 N N . THR A 1 95 ? 1.091 -6.045 13.942 1.00 91.62 95 THR A N 1
ATOM 777 C CA . THR A 1 95 ? 0.435 -6.630 15.122 1.00 91.62 95 THR A CA 1
ATOM 778 C C . THR A 1 95 ? -0.029 -5.554 16.112 1.00 91.62 95 THR A C 1
ATOM 780 O O . THR A 1 95 ? -1.152 -5.612 16.624 1.00 91.62 95 THR A O 1
ATOM 783 N N . ASN A 1 96 ? 0.795 -4.530 16.351 1.00 91.00 96 ASN A N 1
ATOM 784 C CA . ASN A 1 96 ? 0.427 -3.387 17.191 1.00 91.00 96 ASN A CA 1
ATOM 785 C C . ASN A 1 96 ? -0.685 -2.559 16.548 1.00 91.00 96 ASN A C 1
ATOM 787 O O . ASN A 1 96 ? -1.590 -2.105 17.245 1.00 91.00 96 ASN A O 1
ATOM 791 N N . PHE A 1 97 ? -0.646 -2.391 15.226 1.00 91.06 97 PHE A N 1
ATOM 792 C CA . PHE A 1 97 ? -1.703 -1.709 14.491 1.00 91.06 97 PHE A CA 1
ATOM 793 C C . PHE A 1 97 ? -3.052 -2.428 14.620 1.00 91.06 97 PHE A C 1
ATOM 795 O O . PHE A 1 97 ? -4.056 -1.795 14.939 1.00 91.06 97 PHE A O 1
ATOM 802 N N . ILE A 1 98 ? -3.078 -3.753 14.470 1.00 91.06 98 ILE A N 1
ATOM 803 C CA . ILE A 1 98 ? -4.288 -4.565 14.670 1.00 91.06 98 ILE A CA 1
ATOM 804 C C . ILE A 1 98 ? -4.787 -4.453 16.110 1.00 91.06 98 ILE A C 1
ATOM 806 O O . ILE A 1 98 ? -5.983 -4.271 16.336 1.00 91.06 98 ILE A O 1
ATOM 810 N N . SER A 1 99 ? -3.876 -4.505 17.085 1.00 92.06 99 SER A N 1
ATOM 811 C CA . SER A 1 99 ? -4.215 -4.335 18.503 1.00 92.06 99 SER A CA 1
ATOM 812 C C . SER A 1 99 ? -4.849 -2.965 18.758 1.00 92.06 99 SER A C 1
ATOM 814 O O . SER A 1 99 ? -5.913 -2.886 19.364 1.00 92.06 99 SER A O 1
ATOM 816 N N . PHE A 1 100 ? -4.275 -1.900 18.192 1.00 90.38 100 PHE A N 1
ATOM 817 C CA . PHE A 1 100 ? -4.833 -0.550 18.246 1.00 90.38 100 PHE A CA 1
ATOM 818 C C . PHE A 1 100 ? -6.237 -0.471 17.632 1.00 90.38 100 PHE A C 1
ATOM 820 O O . PHE A 1 100 ? -7.137 0.115 18.235 1.00 90.38 100 PHE A O 1
ATOM 827 N N . LEU A 1 101 ? -6.455 -1.065 16.453 1.00 90.38 101 LEU A N 1
ATOM 828 C CA . LEU A 1 101 ? -7.775 -1.082 15.819 1.00 90.38 101 LEU A CA 1
ATOM 829 C C . LEU A 1 101 ? -8.800 -1.840 16.675 1.00 90.38 101 LEU A C 1
ATOM 831 O O . LEU A 1 101 ? -9.928 -1.375 16.848 1.00 90.38 101 LEU A O 1
ATOM 835 N N . ASN A 1 102 ? -8.400 -2.972 17.253 1.00 91.88 102 ASN A N 1
ATOM 836 C CA . ASN A 1 102 ? -9.248 -3.771 18.128 1.00 91.88 102 ASN A CA 1
ATOM 837 C C . ASN A 1 102 ? -9.622 -3.040 19.413 1.00 91.88 102 ASN A C 1
ATOM 839 O O . ASN A 1 102 ? -10.792 -3.046 19.784 1.00 91.88 102 ASN A O 1
ATOM 843 N N . GLU A 1 103 ? -8.669 -2.384 20.069 1.00 91.19 103 GLU A N 1
ATOM 844 C CA . GLU A 1 103 ? -8.925 -1.627 21.296 1.00 91.19 103 GLU A CA 1
ATOM 845 C C . GLU A 1 103 ? -9.780 -0.386 21.032 1.00 91.19 103 GLU A C 1
ATOM 847 O O . GLU A 1 103 ? -10.722 -0.105 21.773 1.00 91.19 103 GLU A O 1
ATOM 852 N N . LYS A 1 104 ? -9.478 0.356 19.961 1.00 89.56 104 LYS A N 1
ATOM 853 C CA . LYS A 1 104 ? -10.139 1.632 19.673 1.00 89.56 104 LYS A CA 1
ATOM 854 C C . LYS A 1 104 ? -11.558 1.464 19.134 1.00 89.56 104 LYS A C 1
ATOM 856 O O . LYS A 1 104 ? -12.415 2.294 19.434 1.00 89.56 104 LYS A O 1
ATOM 861 N N . TYR A 1 105 ? -11.802 0.422 18.340 1.00 87.44 105 TYR A N 1
ATOM 862 C CA . TYR A 1 105 ? -13.071 0.232 17.628 1.00 87.44 105 TYR A CA 1
ATOM 863 C C . TYR A 1 105 ? -13.825 -1.046 18.026 1.00 87.44 105 TYR A C 1
ATOM 865 O O . TYR A 1 105 ? -14.930 -1.262 17.533 1.00 87.44 105 TYR A O 1
ATOM 873 N N . ASN A 1 106 ? -13.279 -1.869 18.930 1.00 89.19 106 ASN A N 1
ATOM 874 C CA . ASN A 1 106 ? -13.901 -3.101 19.432 1.00 89.19 106 ASN A CA 1
ATOM 875 C C . ASN A 1 106 ? -14.274 -4.102 18.314 1.00 89.19 106 ASN A C 1
ATOM 877 O O . ASN A 1 106 ? -15.410 -4.572 18.240 1.00 89.19 106 ASN A O 1
ATOM 881 N N . LEU A 1 107 ? -13.321 -4.390 17.417 1.00 83.00 107 LEU A N 1
ATOM 882 C CA . LEU A 1 107 ? -13.574 -5.083 16.142 1.00 83.00 107 LEU A CA 1
ATOM 883 C C . LEU A 1 107 ? -13.232 -6.580 16.119 1.00 83.00 107 LEU A C 1
ATOM 885 O O . LEU A 1 107 ? -13.724 -7.286 15.246 1.00 83.00 107 LEU A O 1
ATOM 889 N N . GLY A 1 108 ? -12.421 -7.082 17.054 1.00 88.19 108 GLY A N 1
ATOM 890 C CA . GLY A 1 108 ? -12.019 -8.496 17.094 1.00 88.19 108 GLY A CA 1
ATOM 891 C C . GLY A 1 108 ? -11.338 -9.010 15.815 1.00 88.19 108 GLY A C 1
ATOM 892 O O . GLY A 1 108 ? -11.424 -10.201 15.529 1.00 88.19 108 GLY A O 1
ATOM 893 N N . ILE A 1 109 ? -10.700 -8.125 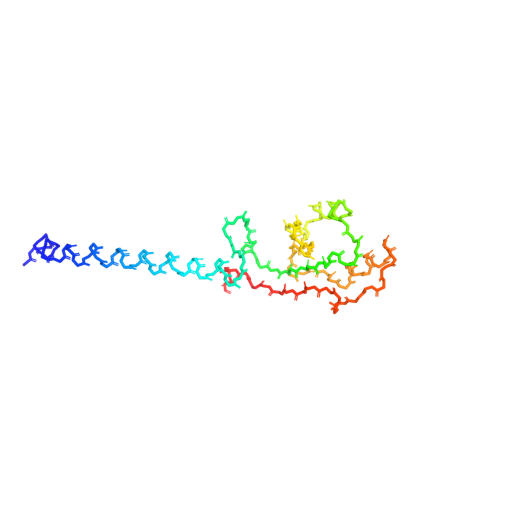15.044 1.00 90.25 109 ILE A N 1
ATOM 894 C CA . ILE A 1 109 ? -10.044 -8.431 13.770 1.00 90.25 109 ILE A CA 1
ATOM 895 C C . ILE A 1 109 ? -8.674 -9.082 13.973 1.00 90.25 109 ILE A C 1
ATOM 897 O O . ILE A 1 109 ? -7.972 -8.827 14.954 1.00 90.25 109 ILE A O 1
ATOM 901 N N . SER A 1 110 ? -8.286 -9.900 13.004 1.00 90.06 110 SER A N 1
ATOM 902 C CA . SER A 1 110 ? -7.001 -10.587 12.902 1.00 90.06 110 SER A CA 1
ATOM 903 C C . SER A 1 110 ? -6.279 -10.207 11.604 1.00 90.06 110 SER A C 1
ATOM 905 O O . SER A 1 110 ? -6.850 -9.556 10.732 1.00 90.06 110 SER A O 1
ATOM 907 N N . GLU A 1 111 ? -5.022 -10.630 11.441 1.00 86.75 111 GLU A N 1
ATOM 908 C CA . GLU A 1 111 ? -4.255 -10.376 10.208 1.00 86.75 111 GLU A CA 1
ATOM 909 C C . GLU A 1 111 ? -4.959 -10.901 8.948 1.00 86.75 111 GLU A C 1
ATOM 911 O O . GLU A 1 111 ? -4.887 -10.265 7.903 1.00 86.75 111 GLU A O 1
ATOM 916 N N . ASN A 1 112 ? -5.696 -12.012 9.055 1.00 87.62 112 ASN A N 1
ATOM 917 C CA . ASN A 1 112 ? -6.417 -12.619 7.930 1.00 87.62 112 ASN A CA 1
ATOM 918 C C . ASN A 1 112 ? -7.627 -11.798 7.463 1.00 87.62 112 ASN A C 1
ATOM 920 O O . ASN A 1 112 ? -8.140 -12.030 6.369 1.00 87.62 112 ASN A O 1
ATOM 924 N N . ASP A 1 113 ? -8.094 -10.864 8.291 1.00 87.69 113 ASP A N 1
ATOM 925 C CA . ASP A 1 113 ? -9.200 -9.967 7.958 1.00 87.69 113 ASP A CA 1
ATOM 926 C C . ASP A 1 113 ? -8.714 -8.726 7.188 1.00 87.69 113 ASP A C 1
ATOM 928 O O . ASP A 1 113 ? -9.523 -7.938 6.693 1.00 87.69 113 ASP A O 1
ATOM 932 N N . LEU A 1 114 ? -7.393 -8.554 7.069 1.00 87.25 114 LEU A N 1
ATOM 933 C CA . LEU A 1 114 ? -6.740 -7.441 6.395 1.00 87.25 114 LEU A CA 1
ATOM 934 C C . LEU A 1 114 ? -6.026 -7.907 5.122 1.00 87.25 114 LEU A C 1
ATOM 936 O O . LEU A 1 114 ? -5.602 -9.051 4.978 1.00 87.25 114 LEU A O 1
ATOM 940 N N . ILE A 1 115 ? -5.860 -6.984 4.179 1.00 86.62 115 ILE A N 1
ATOM 941 C CA . ILE A 1 115 ? -5.057 -7.202 2.975 1.00 86.62 115 ILE A CA 1
ATOM 942 C C . ILE A 1 115 ? -3.642 -6.721 3.286 1.00 86.62 115 ILE A C 1
ATOM 944 O O . ILE A 1 115 ? -3.399 -5.522 3.257 1.00 86.62 115 ILE A O 1
ATOM 948 N N . ILE A 1 116 ? -2.711 -7.624 3.582 1.00 86.25 116 ILE A N 1
ATOM 949 C CA . ILE A 1 116 ? -1.322 -7.257 3.896 1.00 86.25 116 ILE A CA 1
ATOM 950 C C . ILE A 1 116 ? -0.426 -7.652 2.723 1.00 86.25 116 ILE A C 1
ATOM 952 O O . ILE A 1 116 ? -0.415 -8.810 2.305 1.00 86.25 116 ILE A O 1
ATOM 956 N N . GLN A 1 117 ? 0.316 -6.691 2.178 1.00 83.12 117 GLN A N 1
ATOM 957 C CA . GLN A 1 117 ? 1.299 -6.924 1.121 1.00 83.12 117 GLN A CA 1
ATOM 958 C C . GLN A 1 117 ? 2.594 -6.191 1.447 1.00 83.12 117 GLN A C 1
ATOM 960 O O . GLN A 1 117 ? 2.577 -5.000 1.736 1.00 83.12 117 GLN A O 1
ATOM 965 N N . THR A 1 118 ? 3.718 -6.893 1.368 1.00 81.38 118 THR A N 1
ATOM 966 C CA . THR A 1 118 ? 5.049 -6.287 1.432 1.00 81.38 118 THR A CA 1
ATOM 967 C C . THR A 1 118 ? 5.539 -6.007 0.019 1.00 81.38 118 THR A C 1
ATOM 969 O O . THR A 1 118 ? 5.305 -6.807 -0.891 1.00 81.38 118 THR A O 1
ATOM 972 N N . PHE A 1 119 ? 6.216 -4.884 -0.180 1.00 73.62 119 PHE A N 1
ATOM 973 C CA . PHE A 1 119 ? 6.802 -4.523 -1.463 1.00 73.62 119 PHE A CA 1
ATOM 974 C C . PHE A 1 119 ? 8.239 -4.051 -1.274 1.00 73.62 119 PHE A C 1
ATOM 976 O O . PHE A 1 119 ? 8.538 -3.256 -0.384 1.00 73.62 119 PHE A O 1
ATOM 983 N N . ASP A 1 120 ? 9.125 -4.550 -2.131 1.00 69.69 120 ASP A N 1
ATOM 984 C CA . ASP A 1 120 ? 10.539 -4.208 -2.076 1.00 69.69 120 ASP A CA 1
ATOM 985 C C . ASP A 1 120 ? 10.779 -2.770 -2.568 1.00 69.69 120 ASP A C 1
ATOM 987 O O . ASP A 1 120 ? 10.069 -2.289 -3.466 1.00 69.69 120 ASP A O 1
ATOM 991 N N . PRO A 1 121 ? 11.805 -2.079 -2.036 1.00 63.72 121 PRO A N 1
ATOM 992 C CA . PRO A 1 121 ? 12.246 -0.810 -2.586 1.00 63.72 121 PRO A CA 1
ATOM 993 C C . PRO A 1 121 ? 12.618 -0.974 -4.057 1.00 63.72 121 PRO A C 1
ATOM 995 O O . PRO A 1 121 ? 13.406 -1.846 -4.428 1.00 63.72 121 PRO A O 1
ATOM 998 N N . PHE A 1 122 ? 12.129 -0.067 -4.902 1.00 54.38 122 PHE A N 1
ATOM 999 C CA . PHE A 1 122 ? 12.471 -0.069 -6.328 1.00 54.38 122 PHE A CA 1
ATOM 1000 C C . PHE A 1 122 ? 13.972 0.180 -6.573 1.00 54.38 122 PHE A C 1
ATOM 1002 O O . PHE A 1 122 ? 14.499 -0.173 -7.627 1.00 54.38 122 PHE A O 1
ATOM 1009 N N . PHE A 1 123 ? 14.664 0.766 -5.590 1.00 50.75 123 PHE A N 1
ATOM 1010 C CA . PHE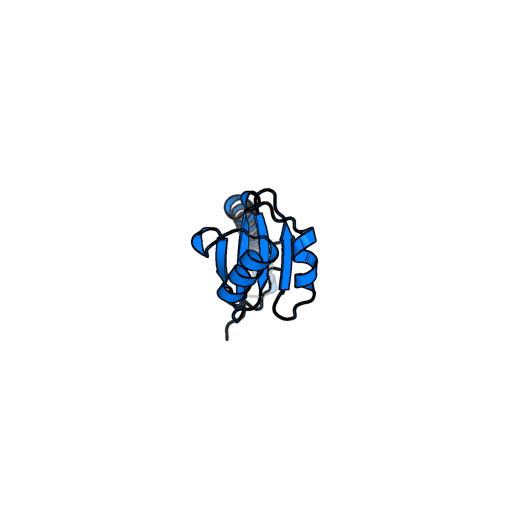 A 1 123 ? 16.109 0.982 -5.576 1.00 50.75 123 PHE A CA 1
ATOM 1011 C C . PHE A 1 123 ? 16.786 0.163 -4.466 1.00 50.75 123 PHE A C 1
ATOM 1013 O O . PHE A 1 123 ? 17.447 0.726 -3.593 1.00 50.75 123 PHE A O 1
ATOM 1020 N N . SER A 1 124 ? 16.643 -1.165 -4.468 1.00 44.75 124 SER A N 1
ATOM 1021 C CA . SER A 1 124 ? 17.502 -2.011 -3.631 1.00 44.75 124 SER A CA 1
ATOM 1022 C C . SER A 1 124 ? 18.936 -1.991 -4.186 1.00 44.75 124 SER A C 1
ATOM 1024 O O . SER A 1 124 ? 19.155 -2.368 -5.341 1.00 44.75 124 SER A O 1
ATOM 1026 N N . LYS A 1 125 ? 19.900 -1.518 -3.389 1.00 43.06 125 LYS A N 1
ATOM 1027 C CA . LYS A 1 125 ? 21.338 -1.657 -3.674 1.00 43.06 125 LYS A CA 1
ATOM 1028 C C . LYS A 1 125 ? 21.813 -3.090 -3.486 1.00 43.06 125 LYS A C 1
ATOM 1030 O O . LYS A 1 125 ? 21.346 -3.724 -2.518 1.00 43.06 125 LYS A O 1
#

Foldseek 3Di:
DDPVVVCVVCVVVVVVVVVVVVVVVVVVVVVCCVPVVDDPPDDPDLAWAKKKWQFCVLVDDLVNCVVVVPPPQWDDWDDDPTTIITTGHNPDDPVVVVVVCCVVPVRPDDPVNIDMDTTHRNDDD

Sequence (125 aa):
MDLIGIMEKYAKYFVTFNIILMLIFSSFLIYKKVNYGYIFEKDVSLEGGILIGIPKNINIRISDLKALEFDNSIYNLYETENAIYLEAKEDFNVTNFISFLNEKYNLGISENDLIIQTFDPFFSK